Protein AF-A0A0W1QG74-F1 (afdb_monomer)

Mean predicted aligned error: 8.97 Å

Secondary structure (DSSP, 8-state):
-------HHHHHHHHHHHHHHT--HHHHHHHHHHHHHHHTT-----TTHHHHHHHHHHHHHHHHHHHHTS--S--S-HHHHHB-TTS-B-

Radius of gyration: 21.85 Å; Cα contacts (8 Å, |Δi|>4): 33; chains: 1; bounding box: 37×30×58 Å

Foldseek 3Di:
DDDDDPDPVVVVVLVVQCVVVVHDSVVSVVVVVLVVCVVVVHDDDDVCVVVVVVVVVVVVVVVVVVVVPDDDPDPDDPQVVQADPVSHGD

Solvent-accessible surface area (backbone atoms only — not comparable to full-atom values): 5565 Å² total; per-residue (Å²): 136,88,87,84,77,87,49,68,67,60,46,53,50,44,52,52,52,8,62,78,68,75,46,52,61,68,55,36,52,50,53,52,51,53,51,52,39,47,72,73,68,45,89,69,85,58,90,59,49,66,58,52,50,50,54,49,49,52,52,53,50,52,52,51,52,58,60,70,70,51,79,84,88,68,88,67,52,70,61,69,68,47,26,45,99,86,68,44,78,106

pLDDT: mean 89.16, std 7.58, range [58.5, 97.12]

Structure (mmCIF, N/CA/C/O backbone):
data_AF-A0A0W1QG74-F1
#
_entry.id   AF-A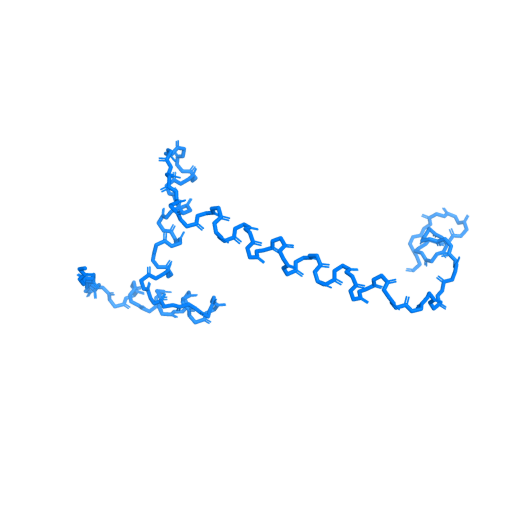0A0W1QG74-F1
#
loop_
_atom_site.group_PDB
_atom_site.id
_atom_site.type_symbol
_atom_site.label_atom_id
_atom_site.label_alt_id
_atom_site.label_comp_id
_atom_site.label_asym_id
_atom_site.label_entity_id
_atom_site.label_seq_id
_atom_site.pdbx_PDB_ins_code
_atom_site.Cartn_x
_atom_site.Cartn_y
_atom_site.Cartn_z
_atom_site.occupancy
_atom_site.B_iso_or_equiv
_atom_site.auth_seq_id
_atom_site.auth_comp_id
_atom_site.auth_asym_id
_atom_site.auth_atom_id
_atom_site.pdbx_PDB_model_num
ATOM 1 N N . MET A 1 1 ? -8.539 -7.984 22.904 1.00 58.50 1 MET A N 1
ATOM 2 C CA . MET A 1 1 ? -9.675 -7.213 23.466 1.00 58.50 1 MET A CA 1
ATOM 3 C C . MET A 1 1 ? -10.637 -6.853 22.345 1.00 58.50 1 MET A C 1
ATOM 5 O O . MET A 1 1 ? -10.188 -6.734 21.211 1.00 58.50 1 MET A O 1
ATOM 9 N N . ALA A 1 2 ? -11.930 -6.710 22.645 1.00 75.31 2 ALA A N 1
ATOM 10 C CA . ALA A 1 2 ? -12.935 -6.294 21.668 1.00 75.31 2 ALA A CA 1
ATOM 11 C C . ALA A 1 2 ? -13.080 -4.765 21.673 1.00 75.31 2 ALA A C 1
ATOM 13 O O . ALA A 1 2 ? -13.248 -4.168 22.734 1.00 75.31 2 ALA A O 1
ATOM 14 N N . LEU A 1 3 ? -13.014 -4.145 20.494 1.00 79.56 3 LEU A N 1
ATOM 15 C CA . LEU A 1 3 ? -13.345 -2.736 20.294 1.00 79.56 3 LEU A CA 1
ATOM 16 C C . LEU A 1 3 ? -14.790 -2.663 19.786 1.00 79.56 3 LEU A C 1
ATOM 18 O O . LEU A 1 3 ? -15.101 -3.253 18.753 1.00 79.56 3 LEU A O 1
ATOM 22 N N . SER A 1 4 ? -15.663 -1.973 20.519 1.00 86.31 4 SER A N 1
ATOM 23 C CA . SER A 1 4 ? -17.064 -1.762 20.139 1.00 86.31 4 SER A CA 1
ATOM 24 C C . SER A 1 4 ? -17.266 -0.303 19.743 1.00 86.31 4 SER A C 1
ATOM 26 O O . SER A 1 4 ? -16.967 0.598 20.526 1.00 86.31 4 SER A O 1
ATOM 28 N N . ILE A 1 5 ? -17.757 -0.080 18.525 1.00 86.44 5 ILE A N 1
ATOM 29 C CA . ILE A 1 5 ? -18.122 1.240 18.009 1.00 86.44 5 ILE A CA 1
ATOM 30 C C . ILE A 1 5 ? -19.634 1.382 18.178 1.00 86.44 5 ILE A C 1
ATOM 32 O O . ILE A 1 5 ? -20.390 0.574 17.647 1.00 86.44 5 ILE A O 1
ATOM 36 N N . LYS A 1 6 ? -20.069 2.381 18.953 1.00 90.12 6 LYS A N 1
ATOM 37 C CA . LYS A 1 6 ? -21.497 2.647 19.218 1.00 90.12 6 LYS A CA 1
ATOM 38 C C . LYS A 1 6 ? -22.114 3.677 18.270 1.00 90.12 6 LYS A C 1
ATOM 40 O O . LYS A 1 6 ? -23.327 3.835 18.264 1.00 90.12 6 LYS A O 1
ATOM 45 N N . ASP A 1 7 ? -21.278 4.370 17.507 1.00 95.12 7 ASP A N 1
ATOM 46 C CA . ASP A 1 7 ? -21.700 5.329 16.496 1.00 95.12 7 ASP A CA 1
ATOM 47 C C . ASP A 1 7 ? -21.921 4.627 15.148 1.00 95.12 7 ASP A C 1
ATOM 49 O O . ASP A 1 7 ? -21.023 3.960 14.623 1.00 95.12 7 ASP A O 1
ATOM 53 N N . GLU A 1 8 ? -23.128 4.753 14.596 1.00 94.38 8 GLU A N 1
ATOM 54 C CA . GLU A 1 8 ? -23.533 4.020 13.393 1.00 94.38 8 GLU A CA 1
ATOM 55 C C . GLU A 1 8 ? -22.774 4.491 12.145 1.00 94.38 8 GLU A C 1
ATOM 57 O O . GLU A 1 8 ? -22.413 3.685 11.282 1.00 94.38 8 GLU A O 1
ATOM 62 N N . GLU A 1 9 ? -22.486 5.790 12.048 1.00 96.38 9 GLU A N 1
ATOM 63 C CA . GLU A 1 9 ? -21.721 6.340 10.932 1.00 96.38 9 GLU A CA 1
ATOM 64 C C . GLU A 1 9 ? -20.285 5.804 10.934 1.00 96.38 9 GLU A C 1
ATOM 66 O O . GLU A 1 9 ? -19.793 5.321 9.909 1.00 96.38 9 GLU A O 1
ATOM 71 N N . THR A 1 10 ? -19.639 5.792 12.098 1.00 94.62 10 THR A N 1
ATOM 72 C CA . THR A 1 10 ? -18.285 5.262 12.273 1.00 94.62 10 THR A CA 1
ATOM 73 C C . THR A 1 10 ? -18.220 3.771 11.931 1.00 94.62 10 THR A C 1
ATOM 75 O O . THR A 1 10 ? -17.302 3.350 11.222 1.00 94.62 10 THR A O 1
ATOM 78 N N . ASP A 1 11 ? -19.201 2.963 12.353 1.00 94.94 11 ASP A N 1
ATOM 79 C CA . ASP A 1 11 ? -19.271 1.541 11.979 1.00 94.94 11 ASP A CA 1
ATOM 80 C C . ASP A 1 11 ? -19.373 1.371 10.452 1.00 94.94 11 ASP A C 1
ATOM 82 O O . ASP A 1 11 ? -18.602 0.615 9.849 1.00 94.94 11 ASP A O 1
ATOM 86 N N . ARG A 1 12 ? -20.237 2.149 9.785 1.00 95.44 12 ARG A N 1
ATOM 87 C CA . ARG A 1 12 ? -20.358 2.139 8.315 1.00 95.44 12 ARG A CA 1
ATOM 88 C C . ARG A 1 12 ? -19.045 2.521 7.625 1.00 95.44 12 ARG A C 1
ATOM 90 O O . ARG A 1 12 ? -18.667 1.881 6.637 1.00 95.44 12 ARG A O 1
ATOM 97 N N . LEU A 1 13 ? -18.331 3.527 8.132 1.00 96.50 13 LEU A N 1
ATOM 98 C CA . LEU A 1 13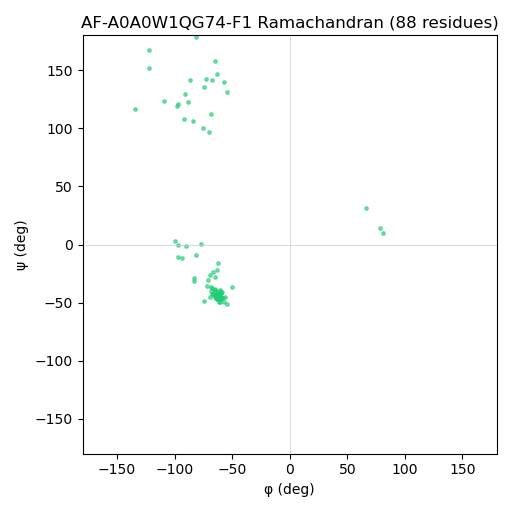 ? -17.035 3.954 7.595 1.00 96.50 13 LEU A CA 1
ATOM 99 C C . LEU A 1 13 ? -15.977 2.854 7.722 1.00 96.50 13 LEU A C 1
ATOM 101 O O . LEU A 1 13 ? -15.303 2.538 6.736 1.00 96.50 13 LEU A O 1
ATOM 105 N N . VAL A 1 14 ? -15.869 2.227 8.896 1.00 95.69 14 VAL A N 1
ATOM 106 C CA . VAL A 1 14 ? -14.932 1.123 9.143 1.00 95.69 14 VAL A CA 1
ATOM 107 C C . VAL A 1 14 ? -15.226 -0.053 8.220 1.00 95.69 14 VAL A C 1
ATOM 109 O O . VAL A 1 14 ? -14.310 -0.573 7.580 1.00 95.69 14 VAL A O 1
ATOM 112 N N . ARG A 1 15 ? -16.498 -0.444 8.081 1.00 94.88 15 ARG A N 1
ATOM 113 C CA . ARG A 1 15 ? -16.901 -1.535 7.182 1.00 94.88 15 ARG A CA 1
ATOM 114 C C . ARG A 1 15 ? -16.547 -1.242 5.733 1.00 94.88 15 ARG A C 1
ATOM 116 O O . ARG A 1 15 ? -16.012 -2.114 5.046 1.00 94.88 15 ARG A O 1
ATOM 123 N N . ARG A 1 16 ? -16.818 -0.019 5.266 1.00 97.12 16 ARG A N 1
ATOM 124 C CA . ARG A 1 16 ? -16.484 0.406 3.902 1.00 97.12 16 ARG A CA 1
ATOM 125 C C . ARG A 1 16 ? -14.976 0.358 3.665 1.00 97.12 16 ARG A C 1
ATOM 127 O O . ARG A 1 16 ? -14.543 -0.185 2.651 1.00 97.12 16 ARG A O 1
ATOM 134 N N . TYR A 1 17 ? -14.186 0.878 4.603 1.00 96.75 17 TYR A N 1
ATOM 135 C CA . TYR A 1 17 ? -12.727 0.885 4.503 1.00 96.75 17 TYR A CA 1
ATOM 136 C C . TYR A 1 17 ? -12.144 -0.534 4.509 1.00 96.75 17 TYR A C 1
ATOM 138 O O . TYR A 1 17 ? -11.338 -0.878 3.646 1.00 96.75 17 TYR A O 1
ATOM 146 N N . ALA A 1 18 ? -12.610 -1.387 5.421 1.00 95.12 18 ALA A N 1
ATOM 147 C CA . ALA A 1 18 ? -12.199 -2.783 5.509 1.00 95.12 18 ALA A CA 1
ATOM 148 C C . ALA A 1 18 ? -12.507 -3.562 4.225 1.00 95.12 18 ALA A C 1
ATOM 150 O O . ALA A 1 18 ? -11.634 -4.257 3.707 1.00 95.12 18 ALA A O 1
ATOM 151 N N . ARG A 1 19 ? -13.710 -3.386 3.659 1.00 95.81 19 ARG A N 1
ATOM 152 C CA . ARG A 1 19 ? -14.099 -4.015 2.389 1.00 95.81 19 ARG A CA 1
ATOM 153 C C . ARG A 1 19 ? -13.231 -3.539 1.227 1.00 95.81 19 ARG A C 1
ATOM 155 O O . ARG A 1 19 ? -12.789 -4.363 0.437 1.00 95.81 19 ARG A O 1
ATOM 162 N N . ALA A 1 20 ? -12.960 -2.238 1.139 1.00 95.31 20 ALA A N 1
ATOM 163 C CA . ALA A 1 20 ? -12.115 -1.674 0.087 1.00 95.31 20 ALA A CA 1
ATOM 164 C C . ALA A 1 20 ? -10.657 -2.164 0.162 1.00 95.31 20 ALA A C 1
ATOM 166 O O . ALA A 1 20 ? -9.974 -2.217 -0.857 1.00 95.31 20 ALA A O 1
ATOM 167 N N . LYS A 1 21 ? -10.173 -2.509 1.361 1.00 91.81 21 LYS A N 1
ATOM 168 C CA . LYS A 1 21 ? -8.814 -3.021 1.586 1.00 91.81 21 LYS A CA 1
ATOM 169 C C . LYS A 1 21 ? -8.719 -4.546 1.656 1.00 91.81 21 LYS A C 1
ATOM 171 O O . LYS A 1 21 ? -7.608 -5.059 1.644 1.00 91.81 21 LYS A O 1
ATOM 176 N N . GLY A 1 22 ? -9.844 -5.257 1.729 1.00 94.00 22 GLY A N 1
ATOM 177 C CA . GLY A 1 22 ? -9.869 -6.714 1.872 1.00 94.00 22 GLY A CA 1
ATOM 178 C C . GLY A 1 22 ? -9.314 -7.211 3.213 1.00 94.00 22 GLY A C 1
ATOM 179 O O . GLY A 1 22 ? -8.724 -8.283 3.266 1.00 94.00 22 GLY A O 1
ATOM 180 N N . VAL A 1 23 ? -9.465 -6.435 4.292 1.00 92.19 23 VAL A N 1
ATOM 181 C CA . VAL A 1 23 ? -8.915 -6.758 5.625 1.00 92.19 23 VAL A CA 1
ATOM 182 C C . VAL A 1 23 ? -10.006 -6.818 6.698 1.00 92.19 23 VAL A C 1
ATOM 184 O O . VAL A 1 23 ? -11.129 -6.365 6.484 1.00 92.19 23 VAL A O 1
ATOM 187 N N . SER A 1 24 ? -9.682 -7.357 7.879 1.00 92.12 24 SER A N 1
ATOM 188 C CA . SER A 1 24 ? -10.600 -7.363 9.030 1.00 92.12 24 SER A CA 1
ATOM 189 C C . SER A 1 24 ? -10.896 -5.943 9.541 1.00 92.12 24 SER A C 1
ATOM 191 O O . SER A 1 24 ? -10.087 -5.033 9.356 1.00 92.12 24 SER A O 1
ATOM 193 N N . TYR A 1 25 ? -12.015 -5.745 10.248 1.00 92.31 25 TYR A N 1
ATOM 194 C CA . TYR A 1 25 ? -12.359 -4.440 10.839 1.00 92.31 25 TYR A CA 1
ATOM 195 C C . TYR A 1 25 ? -11.291 -3.946 11.819 1.00 92.31 25 TYR A C 1
ATOM 197 O O . TYR A 1 25 ? -10.908 -2.781 11.787 1.00 92.31 25 TYR A O 1
ATOM 205 N N . THR A 1 26 ? -10.740 -4.841 12.638 1.00 90.94 26 THR A N 1
ATOM 206 C CA . THR A 1 26 ? -9.650 -4.506 13.561 1.00 90.94 26 THR A CA 1
ATOM 207 C C . THR A 1 26 ? -8.391 -4.072 12.815 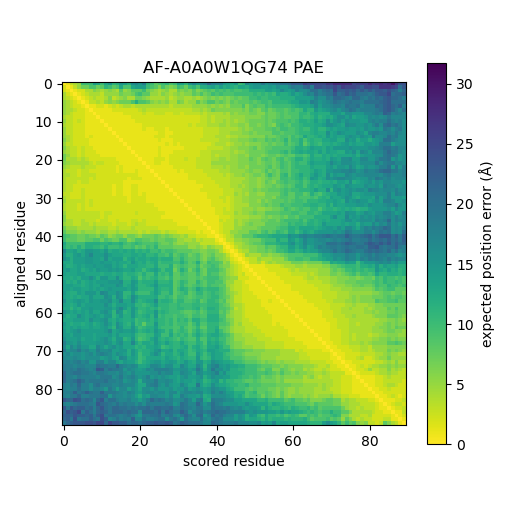1.00 90.94 26 THR A C 1
ATOM 209 O O . THR A 1 26 ? -7.768 -3.085 13.198 1.00 90.94 26 THR A O 1
ATOM 212 N N . THR A 1 27 ? -8.030 -4.765 11.731 1.00 89.00 27 THR A N 1
ATOM 213 C CA . THR A 1 27 ? -6.885 -4.392 10.884 1.00 89.00 27 THR A CA 1
ATOM 214 C C . THR A 1 27 ? -7.116 -3.039 10.218 1.00 89.00 27 THR A C 1
ATOM 216 O O . THR A 1 27 ? -6.228 -2.196 10.230 1.00 89.00 27 THR A O 1
ATOM 219 N N . ALA A 1 28 ? -8.319 -2.804 9.695 1.00 92.25 28 ALA A N 1
ATOM 220 C CA . ALA A 1 28 ? -8.727 -1.536 9.101 1.00 92.25 28 ALA A CA 1
ATOM 221 C C . ALA A 1 28 ? -8.574 -0.360 10.077 1.00 92.25 28 ALA A C 1
ATOM 223 O O . ALA A 1 28 ? -7.962 0.650 9.732 1.00 92.25 28 ALA A O 1
ATOM 224 N N . ILE A 1 29 ? -9.084 -0.512 11.303 1.00 92.38 29 ILE A N 1
ATOM 225 C CA . ILE A 1 29 ? -8.970 0.508 12.352 1.00 92.38 29 ILE A CA 1
ATOM 226 C C . ILE A 1 29 ? -7.504 0.726 12.725 1.00 92.38 29 ILE A C 1
ATOM 228 O O . ILE A 1 29 ? -7.058 1.870 12.760 1.00 92.38 29 ILE A O 1
ATOM 232 N N . ARG A 1 30 ? -6.736 -0.353 12.939 1.00 89.06 30 ARG A N 1
ATOM 233 C CA . ARG A 1 30 ? -5.297 -0.263 13.230 1.00 89.06 30 ARG A CA 1
ATOM 234 C C . ARG A 1 30 ? -4.575 0.536 12.147 1.00 89.06 30 ARG A C 1
ATOM 236 O O . ARG A 1 30 ? -3.897 1.496 12.472 1.00 89.06 30 ARG A O 1
ATOM 243 N N . MET A 1 31 ? -4.776 0.196 10.874 1.00 88.50 31 MET A N 1
ATOM 244 C CA . MET A 1 31 ? -4.153 0.896 9.746 1.00 88.50 31 MET A CA 1
ATOM 245 C C . MET A 1 31 ? -4.503 2.387 9.719 1.00 88.50 31 MET A C 1
ATOM 247 O O . MET A 1 31 ? -3.616 3.215 9.529 1.00 88.50 31 MET A O 1
ATOM 251 N N . ALA A 1 32 ? -5.780 2.730 9.913 1.00 91.31 32 ALA A N 1
ATOM 252 C CA . ALA A 1 32 ? -6.236 4.116 9.896 1.00 91.31 32 ALA A CA 1
ATOM 253 C C . ALA A 1 32 ? -5.630 4.937 11.046 1.00 91.31 32 ALA A C 1
ATOM 255 O O . ALA A 1 32 ? -5.148 6.045 10.817 1.00 91.31 32 ALA A O 1
ATOM 256 N N . VAL A 1 33 ? -5.610 4.381 12.261 1.00 91.00 33 VAL A N 1
ATOM 257 C CA . VAL A 1 33 ? -5.052 5.044 13.450 1.00 91.00 33 VAL A CA 1
ATOM 258 C C . VAL A 1 33 ? -3.532 5.161 13.353 1.00 91.00 33 VAL A C 1
ATOM 260 O O . VAL A 1 33 ? -2.998 6.242 13.581 1.00 91.00 33 VAL A O 1
ATOM 263 N N . THR A 1 34 ? -2.834 4.095 12.950 1.00 88.38 34 THR A N 1
ATOM 264 C CA . THR A 1 34 ? -1.379 4.113 12.731 1.00 88.38 34 THR A CA 1
ATOM 265 C C . THR A 1 34 ? -0.984 5.192 11.727 1.00 88.38 34 THR A C 1
ATOM 267 O O . THR A 1 34 ? -0.049 5.946 11.979 1.00 88.38 34 THR A O 1
ATOM 270 N N . GLU A 1 35 ? -1.705 5.314 10.610 1.00 88.75 35 GLU A N 1
ATOM 271 C CA . GLU A 1 35 ? -1.422 6.354 9.618 1.00 88.75 35 GLU A CA 1
ATOM 272 C C . GLU A 1 35 ? -1.735 7.763 10.143 1.00 88.75 35 GLU A C 1
ATOM 274 O O . GLU A 1 35 ? -0.965 8.686 9.885 1.00 88.75 35 GLU A O 1
ATOM 279 N N . ALA A 1 36 ? -2.827 7.946 10.892 1.00 91.25 36 ALA A N 1
ATOM 280 C CA . ALA A 1 36 ? -3.166 9.237 11.490 1.00 91.25 36 ALA A CA 1
ATOM 281 C C . ALA A 1 36 ? -2.092 9.710 12.485 1.00 91.25 36 ALA A C 1
ATOM 283 O O . ALA A 1 36 ? -1.643 10.850 12.394 1.00 91.25 36 ALA A O 1
ATOM 284 N N . LEU A 1 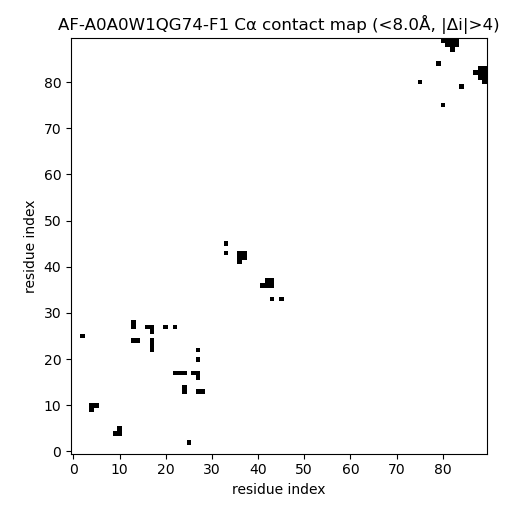37 ? -1.628 8.816 13.363 1.00 90.31 37 LEU A N 1
ATOM 285 C CA . LEU A 1 37 ? -0.553 9.087 14.322 1.00 90.31 37 LEU A CA 1
ATOM 286 C C . LEU A 1 37 ? 0.789 9.357 13.619 1.00 90.31 37 LEU A C 1
ATOM 288 O O . LEU A 1 37 ? 1.516 10.285 13.966 1.00 90.31 37 LEU A O 1
ATOM 292 N N . ARG A 1 38 ? 1.098 8.611 12.550 1.00 85.25 38 ARG A N 1
ATOM 293 C CA . ARG A 1 38 ? 2.284 8.878 11.7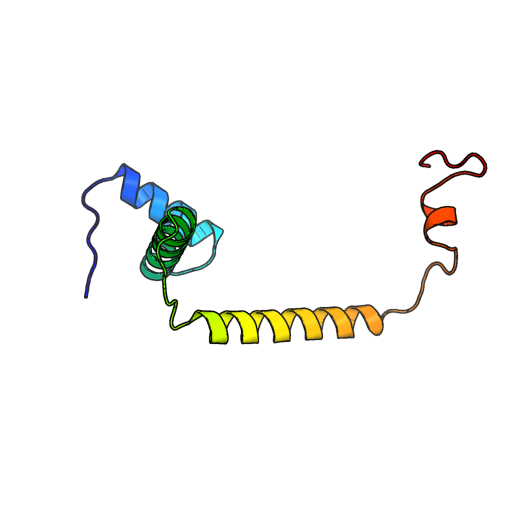23 1.00 85.25 38 ARG A CA 1
ATOM 294 C C . ARG A 1 38 ? 2.233 10.277 11.101 1.00 85.25 38 ARG A C 1
ATOM 296 O O . ARG A 1 38 ? 3.255 10.954 11.028 1.00 85.25 38 ARG A O 1
ATOM 303 N N . ARG A 1 39 ? 1.054 10.726 10.649 1.00 87.56 39 ARG A N 1
ATOM 304 C CA . ARG A 1 39 ? 0.857 12.073 10.082 1.00 87.56 39 ARG A CA 1
ATOM 305 C C . ARG A 1 39 ? 0.937 13.183 11.122 1.00 87.56 39 ARG A C 1
ATOM 307 O O . ARG A 1 39 ? 1.358 14.278 10.766 1.00 87.56 39 ARG A O 1
ATOM 314 N N . SER A 1 40 ? 0.562 12.919 12.372 1.00 92.38 40 SER A N 1
ATOM 315 C CA . SER A 1 40 ? 0.735 13.878 13.469 1.00 92.38 40 SER A CA 1
ATOM 316 C C . SER A 1 40 ? 2.178 13.956 13.980 1.00 92.38 40 SER A C 1
ATOM 318 O O . SER A 1 40 ? 2.455 14.741 14.882 1.00 92.38 40 SER A O 1
ATOM 320 N N . GLY A 1 41 ? 3.105 13.186 13.396 1.00 86.06 41 GLY A N 1
ATOM 321 C CA . GLY A 1 41 ? 4.513 13.165 13.786 1.00 86.06 41 GLY A CA 1
ATOM 322 C C . GLY A 1 41 ? 4.794 12.296 15.009 1.00 86.06 41 GLY A C 1
ATOM 323 O O . GLY A 1 41 ? 5.910 12.329 15.526 1.00 86.06 41 GLY A O 1
ATOM 324 N N . GLU A 1 42 ? 3.817 11.510 15.471 1.00 84.12 42 GLU A N 1
ATOM 325 C CA . GLU A 1 42 ? 4.059 10.573 16.557 1.00 84.12 42 GLU A CA 1
ATOM 326 C C . GLU A 1 42 ? 4.871 9.369 16.061 1.00 84.12 42 GLU A C 1
ATOM 328 O O . GLU A 1 42 ? 4.578 8.802 14.998 1.00 84.12 42 GLU A O 1
ATOM 333 N N . PRO A 1 43 ? 5.894 8.943 16.822 1.00 75.81 43 PRO A N 1
ATOM 334 C CA . PRO A 1 43 ? 6.633 7.735 16.513 1.00 75.81 43 PRO A CA 1
ATOM 335 C C . PRO A 1 43 ? 5.740 6.522 16.782 1.00 75.81 43 PRO A C 1
ATOM 337 O O . PRO A 1 43 ? 5.617 6.043 17.907 1.00 75.81 43 PRO A O 1
ATOM 340 N N . VAL A 1 44 ? 5.109 6.010 15.728 1.00 77.75 44 VAL A N 1
ATOM 341 C CA . VAL A 1 44 ? 4.368 4.751 15.793 1.00 77.75 44 VAL A CA 1
ATOM 342 C C . VAL A 1 44 ? 5.299 3.614 15.407 1.00 77.75 44 VAL A C 1
ATOM 344 O O . VAL A 1 44 ? 5.629 3.435 14.234 1.00 77.75 44 VAL A O 1
ATOM 347 N N . THR A 1 45 ? 5.696 2.813 16.391 1.00 71.75 45 THR A N 1
ATOM 348 C CA . THR A 1 45 ? 6.323 1.518 16.126 1.00 71.75 45 THR A CA 1
ATOM 349 C C . THR A 1 45 ? 5.230 0.557 15.690 1.00 71.75 45 THR A C 1
ATOM 351 O O . THR A 1 45 ? 4.464 0.059 16.511 1.00 71.75 45 THR A O 1
ATOM 354 N N . ASP A 1 46 ? 5.117 0.328 14.386 1.00 70.81 46 ASP A N 1
ATOM 355 C CA . ASP A 1 46 ? 4.246 -0.711 13.852 1.00 70.81 46 ASP A CA 1
ATOM 356 C C . ASP A 1 46 ? 5.007 -2.049 13.895 1.00 70.81 46 ASP A C 1
ATOM 358 O O . ASP A 1 46 ? 5.933 -2.244 13.101 1.00 70.81 46 ASP A O 1
ATOM 362 N N . PRO A 1 47 ? 4.662 -2.963 14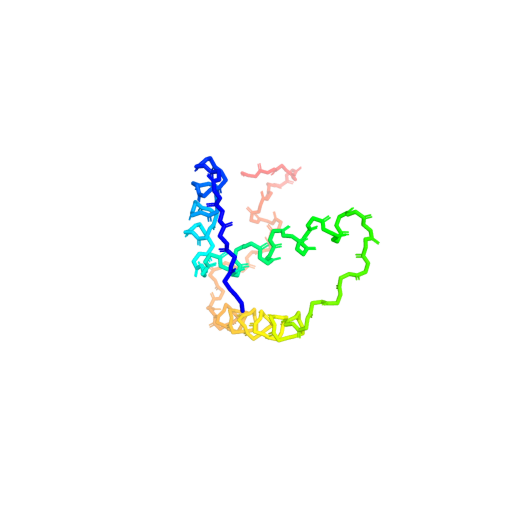.823 1.00 69.12 47 PRO A N 1
ATOM 363 C CA . PRO A 1 47 ? 5.387 -4.221 15.001 1.00 69.12 47 PRO A CA 1
ATOM 364 C C . PRO A 1 47 ? 5.312 -5.117 13.758 1.00 69.12 47 PRO A C 1
ATOM 366 O O . PRO A 1 47 ? 6.196 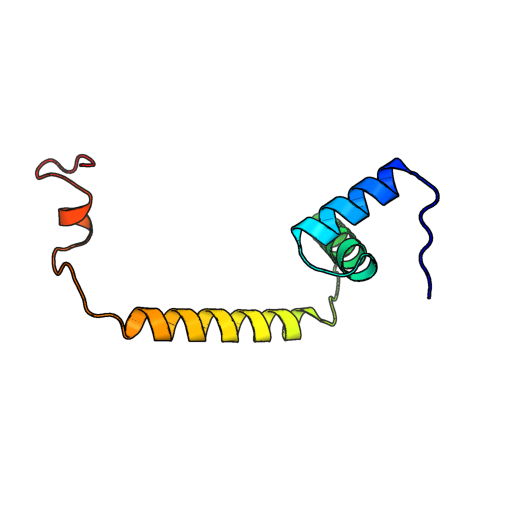-5.941 13.543 1.00 69.12 47 PRO A O 1
ATOM 369 N N . ASP A 1 48 ? 4.302 -4.914 12.907 1.00 75.12 48 ASP A N 1
ATOM 370 C CA . ASP A 1 48 ? 4.083 -5.687 11.690 1.00 75.12 48 ASP A CA 1
ATOM 371 C C . ASP A 1 48 ? 4.657 -4.976 10.447 1.00 75.12 48 ASP A C 1
ATOM 373 O O . ASP A 1 48 ? 4.528 -5.480 9.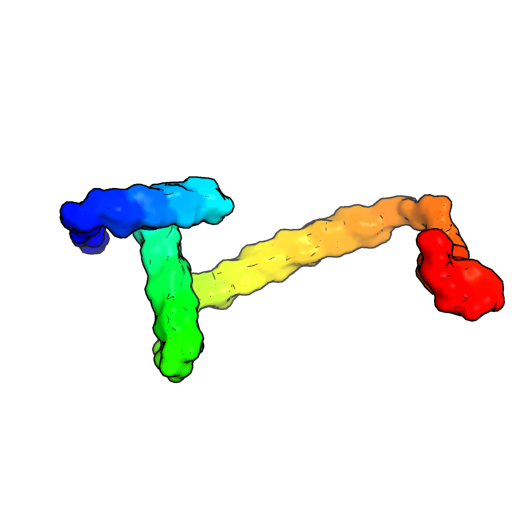327 1.00 75.12 48 ASP A O 1
ATOM 377 N N . ALA A 1 49 ? 5.261 -3.785 10.579 1.00 74.88 49 ALA A N 1
ATOM 378 C CA . ALA A 1 49 ? 5.767 -3.025 9.432 1.00 74.88 49 ALA A CA 1
ATOM 379 C C . ALA A 1 49 ? 6.861 -3.764 8.665 1.00 74.88 49 ALA A C 1
ATOM 381 O O . ALA A 1 49 ? 6.776 -3.839 7.439 1.00 74.88 49 ALA A O 1
ATOM 382 N N . GLU A 1 50 ? 7.834 -4.349 9.361 1.00 74.56 50 GLU A N 1
ATOM 383 C CA . GLU A 1 50 ? 8.921 -5.083 8.705 1.00 74.56 50 GLU A CA 1
ATOM 384 C C . GLU A 1 50 ? 8.387 -6.323 7.978 1.00 74.56 50 GLU A C 1
ATOM 386 O O . GLU A 1 50 ? 8.773 -6.620 6.845 1.00 74.56 50 GLU A O 1
ATOM 391 N N . GLN A 1 51 ? 7.415 -7.011 8.581 1.00 78.00 51 GLN A N 1
ATOM 392 C CA . GLN A 1 51 ? 6.795 -8.175 7.964 1.00 78.00 51 GLN A CA 1
ATOM 393 C C . GLN A 1 51 ? 5.969 -7.793 6.729 1.00 78.00 51 GLN A C 1
ATOM 395 O O . GLN A 1 51 ? 6.094 -8.433 5.684 1.00 78.00 51 GLN A O 1
ATOM 400 N N . ARG A 1 52 ? 5.186 -6.707 6.789 1.00 79.81 52 ARG A N 1
ATOM 401 C CA . ARG A 1 52 ? 4.467 -6.181 5.615 1.00 79.81 52 ARG A CA 1
ATOM 402 C C . ARG A 1 52 ? 5.417 -5.730 4.513 1.00 79.81 52 ARG A C 1
ATOM 404 O O . ARG A 1 52 ? 5.146 -5.998 3.345 1.00 79.81 52 ARG A O 1
ATOM 411 N N . LEU A 1 53 ? 6.523 -5.074 4.861 1.00 78.56 53 LEU A N 1
ATOM 412 C CA . LEU A 1 53 ? 7.530 -4.643 3.894 1.00 78.56 53 LEU A CA 1
ATOM 413 C C . LEU A 1 53 ? 8.207 -5.843 3.224 1.00 78.56 53 LEU A C 1
ATOM 415 O O . LEU A 1 53 ? 8.446 -5.819 2.018 1.00 78.56 53 LEU A O 1
ATOM 419 N N . THR A 1 54 ? 8.460 -6.906 3.984 1.00 84.12 54 THR A N 1
ATOM 420 C CA . THR A 1 54 ? 8.999 -8.168 3.468 1.00 84.12 54 THR A CA 1
ATOM 421 C C . THR A 1 54 ? 8.051 -8.803 2.449 1.00 84.12 54 THR A C 1
ATOM 423 O O . THR A 1 54 ? 8.477 -9.105 1.335 1.00 84.12 54 THR A O 1
ATOM 426 N N . VAL A 1 55 ? 6.760 -8.926 2.780 1.00 87.50 55 VAL A N 1
ATOM 427 C CA . VAL A 1 55 ? 5.731 -9.445 1.854 1.00 87.50 55 VAL A CA 1
ATOM 428 C C . VAL A 1 55 ? 5.594 -8.551 0.619 1.00 87.50 55 VAL A C 1
ATOM 430 O O . VAL A 1 55 ? 5.508 -9.034 -0.505 1.00 87.50 55 VAL A O 1
ATOM 433 N N . TYR A 1 56 ? 5.618 -7.231 0.794 1.00 86.94 56 TYR A N 1
ATOM 434 C CA . TYR A 1 56 ? 5.578 -6.304 -0.334 1.00 86.94 56 TYR A CA 1
ATOM 435 C C . TYR A 1 56 ? 6.776 -6.502 -1.273 1.00 86.94 56 TYR A C 1
ATOM 437 O O . TYR A 1 56 ? 6.605 -6.618 -2.485 1.00 86.94 56 TYR A O 1
ATOM 445 N N . ARG A 1 57 ? 7.992 -6.597 -0.720 1.00 91.62 57 ARG A N 1
ATOM 446 C CA . ARG A 1 57 ? 9.218 -6.838 -1.493 1.00 91.62 57 ARG A CA 1
ATOM 447 C C . ARG A 1 57 ? 9.169 -8.166 -2.245 1.00 91.62 57 ARG A C 1
ATOM 449 O O . ARG A 1 57 ? 9.610 -8.202 -3.391 1.00 91.62 57 ARG A O 1
ATOM 456 N N . SER A 1 58 ? 8.630 -9.231 -1.644 1.00 92.69 58 SER A N 1
ATOM 457 C CA . SER A 1 58 ? 8.509 -10.521 -2.332 1.00 92.69 58 SER A CA 1
ATOM 458 C C . SER A 1 58 ? 7.572 -10.427 -3.535 1.00 92.69 58 SER A C 1
ATOM 460 O O . SER A 1 58 ? 7.960 -10.841 -4.623 1.00 92.69 58 SER A O 1
ATOM 462 N N . VAL A 1 59 ? 6.402 -9.797 -3.375 1.00 94.06 59 VAL A N 1
ATOM 463 C CA . VAL A 1 59 ? 5.436 -9.605 -4.472 1.00 94.06 59 VAL A CA 1
ATOM 464 C C . VAL A 1 59 ? 6.023 -8.733 -5.584 1.00 94.06 59 VAL A C 1
ATOM 466 O O . VAL A 1 59 ? 5.924 -9.076 -6.759 1.00 94.06 59 VAL A O 1
ATOM 469 N N . VAL A 1 60 ? 6.682 -7.622 -5.240 1.00 95.81 60 VAL A N 1
ATOM 470 C CA . VAL A 1 60 ? 7.325 -6.744 -6.234 1.00 95.81 60 VAL A CA 1
ATOM 471 C C . VAL A 1 60 ? 8.409 -7.486 -7.016 1.00 95.81 60 VAL A C 1
ATOM 473 O O . VAL A 1 60 ? 8.502 -7.327 -8.233 1.00 95.81 60 VAL A O 1
ATOM 476 N N . ASN A 1 61 ? 9.217 -8.307 -6.341 1.00 96.44 61 ASN A N 1
ATOM 477 C CA . ASN A 1 61 ? 10.254 -9.097 -6.998 1.00 96.44 61 ASN A CA 1
ATOM 478 C C . ASN A 1 61 ? 9.663 -10.159 -7.930 1.00 96.44 61 ASN A C 1
ATOM 480 O O . ASN A 1 61 ? 10.158 -10.308 -9.045 1.00 96.44 61 ASN A O 1
ATOM 484 N N . GLU A 1 62 ? 8.604 -10.849 -7.509 1.00 96.88 62 GLU A N 1
ATOM 485 C CA . GLU A 1 62 ? 7.903 -11.843 -8.328 1.00 96.88 62 GLU A CA 1
ATOM 486 C C . GLU A 1 62 ? 7.330 -11.210 -9.602 1.00 96.88 62 GLU A C 1
ATOM 488 O O . GLU A 1 62 ? 7.609 -11.670 -10.710 1.00 96.88 62 GLU A O 1
ATOM 493 N N . VAL A 1 63 ? 6.617 -10.086 -9.468 1.00 96.38 63 VAL A N 1
ATOM 494 C CA . VAL A 1 63 ? 6.081 -9.338 -10.614 1.00 96.38 63 VAL A CA 1
ATOM 495 C C . VAL A 1 63 ? 7.212 -8.881 -11.532 1.00 96.38 63 VAL A C 1
ATOM 497 O O . VAL A 1 63 ? 7.145 -9.076 -12.743 1.00 96.38 63 VAL A O 1
ATOM 500 N N . ARG A 1 64 ? 8.293 -8.319 -10.981 1.00 96.56 64 ARG A N 1
ATOM 501 C CA . ARG A 1 64 ? 9.440 -7.875 -11.782 1.00 96.56 64 ARG A CA 1
ATOM 502 C C . ARG A 1 64 ? 10.066 -9.026 -12.573 1.00 96.56 64 ARG A C 1
ATOM 504 O O . ARG A 1 64 ? 10.414 -8.826 -13.733 1.00 96.56 64 ARG A O 1
ATOM 511 N N . GLN A 1 65 ? 10.214 -10.203 -11.968 1.00 96.94 65 GLN A N 1
ATOM 512 C CA . GLN A 1 65 ? 10.742 -11.387 -12.650 1.00 96.94 65 GLN A CA 1
ATOM 513 C C . GLN A 1 65 ? 9.807 -11.859 -13.766 1.00 96.94 65 GLN A C 1
ATOM 515 O O . GLN A 1 65 ? 10.277 -12.123 -14.870 1.00 96.94 65 GLN A O 1
ATOM 520 N N . ALA A 1 66 ? 8.497 -11.893 -13.509 1.00 96.81 66 ALA A N 1
ATOM 521 C CA . ALA A 1 66 ? 7.505 -12.259 -14.514 1.00 96.81 66 ALA A CA 1
ATOM 522 C C . ALA A 1 66 ? 7.548 -11.315 -15.727 1.00 96.81 66 ALA A C 1
ATOM 524 O O . ALA A 1 66 ? 7.591 -11.782 -16.861 1.00 96.81 66 ALA A O 1
ATOM 525 N N . TYR A 1 67 ? 7.615 -9.998 -15.500 1.00 95.50 67 TYR A N 1
ATOM 526 C CA . TYR A 1 67 ? 7.718 -9.008 -16.577 1.00 95.50 67 TYR A CA 1
ATOM 527 C C . TYR A 1 67 ? 9.055 -9.078 -17.321 1.00 95.50 67 TYR A C 1
ATOM 529 O O . TYR A 1 67 ? 9.077 -8.927 -18.538 1.00 95.50 67 TYR A O 1
ATOM 537 N N . ALA A 1 68 ? 10.163 -9.333 -16.621 1.00 94.56 68 ALA A N 1
ATOM 538 C CA . ALA A 1 68 ? 11.480 -9.464 -17.245 1.00 94.56 68 ALA A CA 1
ATOM 539 C C . ALA A 1 68 ? 11.601 -10.702 -18.152 1.00 94.56 68 ALA A C 1
ATOM 541 O O . ALA A 1 68 ? 12.437 -10.716 -19.050 1.00 94.56 68 ALA A O 1
ATOM 542 N N . ALA A 1 69 ? 10.781 -11.732 -17.922 1.00 95.62 69 ALA A N 1
ATOM 543 C CA . ALA A 1 69 ? 10.729 -12.927 -18.759 1.00 95.62 69 ALA A CA 1
ATOM 544 C C . ALA A 1 69 ? 9.873 -12.752 -20.029 1.00 95.62 69 ALA A C 1
ATOM 546 O O . ALA A 1 69 ? 9.877 -13.635 -20.889 1.00 95.62 69 ALA A O 1
ATOM 547 N N . LEU A 1 70 ? 9.124 -11.650 -20.158 1.00 95.94 70 LEU A N 1
ATOM 548 C CA . LEU A 1 70 ? 8.307 -11.395 -21.343 1.00 95.94 70 LEU A CA 1
ATOM 549 C C . LEU A 1 70 ? 9.190 -11.013 -22.543 1.00 95.94 70 LEU A C 1
ATOM 551 O O . LEU A 1 70 ? 10.177 -10.293 -22.380 1.00 95.94 70 LEU A O 1
ATOM 555 N N . PRO A 1 71 ? 8.842 -11.457 -23.764 1.00 96.06 71 PRO A N 1
ATOM 556 C CA . PRO A 1 71 ? 9.571 -11.065 -24.961 1.00 96.06 71 PRO A CA 1
ATOM 557 C C . PRO A 1 71 ? 9.371 -9.574 -25.260 1.00 96.06 71 PRO A C 1
ATOM 559 O O . PRO A 1 71 ? 8.264 -9.044 -25.145 1.00 96.06 71 PRO A O 1
ATOM 562 N N . THR A 1 72 ? 10.431 -8.905 -25.715 1.00 93.06 72 THR A N 1
ATOM 563 C CA . THR A 1 72 ? 10.339 -7.527 -26.208 1.00 93.06 72 THR A CA 1
ATOM 564 C C . THR A 1 72 ? 9.552 -7.495 -27.518 1.00 93.06 72 THR A C 1
ATOM 566 O O . THR A 1 72 ? 10.019 -8.003 -28.537 1.00 93.06 72 THR A O 1
ATOM 569 N N . LEU A 1 73 ? 8.358 -6.896 -27.492 1.00 93.62 73 LEU A N 1
ATOM 570 C CA . LEU A 1 73 ? 7.481 -6.770 -28.666 1.00 93.62 73 LEU A CA 1
ATOM 571 C C . LEU A 1 73 ? 7.842 -5.575 -29.559 1.00 93.62 73 LEU A C 1
ATOM 573 O O . LEU A 1 73 ? 7.606 -5.615 -30.764 1.00 93.62 73 LEU A O 1
ATOM 577 N N . ASP A 1 74 ? 8.408 -4.521 -28.972 1.00 92.81 74 ASP A N 1
ATOM 578 C CA . ASP A 1 74 ? 8.817 -3.304 -29.665 1.00 92.81 74 ASP A CA 1
ATOM 579 C C . ASP A 1 74 ? 10.217 -2.904 -29.195 1.00 92.81 74 ASP A C 1
ATOM 581 O O . ASP A 1 74 ? 10.435 -2.644 -28.015 1.00 92.81 74 ASP A O 1
ATOM 585 N N . MET A 1 75 ? 11.171 -2.916 -30.125 1.00 92.12 75 MET A N 1
ATOM 586 C CA . MET A 1 75 ? 12.580 -2.590 -29.876 1.00 92.12 75 MET A CA 1
ATOM 587 C C . MET A 1 75 ? 12.877 -1.099 -30.068 1.00 92.12 75 MET A C 1
ATOM 589 O O . MET A 1 75 ? 14.030 -0.687 -29.944 1.00 92.12 75 MET A O 1
ATOM 593 N N . ARG A 1 76 ? 11.876 -0.291 -30.444 1.00 92.50 76 ARG A N 1
ATOM 594 C CA . ARG A 1 76 ? 12.058 1.155 -30.566 1.00 92.50 76 ARG A CA 1
ATOM 595 C C . ARG A 1 76 ? 12.403 1.741 -29.204 1.00 92.50 76 ARG A C 1
ATOM 597 O O . ARG A 1 76 ? 11.919 1.291 -28.168 1.00 92.50 76 ARG A O 1
ATOM 604 N N . ASP A 1 77 ? 13.226 2.778 -29.237 1.00 90.06 77 ASP A N 1
ATOM 605 C CA . ASP A 1 77 ? 13.503 3.572 -28.052 1.00 90.06 77 ASP A CA 1
ATOM 606 C C . ASP A 1 77 ? 12.187 4.144 -27.475 1.00 90.06 77 ASP A C 1
ATOM 608 O O . ASP A 1 77 ? 11.323 4.555 -28.264 1.00 90.06 77 ASP A O 1
ATOM 612 N N . PRO A 1 78 ? 12.004 4.176 -26.139 1.00 90.69 78 PRO A N 1
ATOM 613 C CA . PRO A 1 78 ? 10.807 4.734 -25.515 1.00 90.69 78 PRO A CA 1
ATOM 614 C C . PRO A 1 78 ? 10.444 6.128 -26.032 1.00 90.69 78 PRO A C 1
ATOM 616 O O . PRO A 1 78 ? 9.261 6.401 -26.236 1.00 90.69 78 PRO A O 1
ATOM 619 N N . ASP A 1 79 ? 11.424 6.980 -26.335 1.00 90.50 79 ASP A N 1
ATOM 620 C CA . ASP A 1 79 ? 11.157 8.320 -26.848 1.00 90.50 79 ASP A CA 1
ATOM 621 C C . ASP A 1 79 ? 10.641 8.280 -28.289 1.00 90.50 79 ASP A C 1
ATOM 623 O O . ASP A 1 79 ? 9.743 9.034 -28.652 1.00 90.50 79 ASP A O 1
ATOM 627 N N . ALA A 1 80 ? 11.125 7.350 -29.115 1.00 90.44 80 ALA A N 1
ATOM 628 C CA . ALA A 1 80 ? 10.607 7.155 -30.471 1.00 90.44 80 ALA A CA 1
ATOM 629 C C . ALA A 1 80 ? 9.177 6.576 -30.482 1.00 90.44 80 ALA A C 1
ATOM 631 O O . ALA A 1 80 ? 8.424 6.777 -31.451 1.00 90.44 80 ALA A O 1
ATOM 632 N N . ILE A 1 81 ? 8.809 5.850 -29.420 1.00 90.88 81 ILE A N 1
ATOM 633 C CA . ILE A 1 81 ? 7.452 5.350 -29.181 1.00 90.88 81 ILE A CA 1
ATOM 634 C C . ILE A 1 81 ? 6.536 6.498 -28.738 1.00 90.88 81 ILE A C 1
ATOM 636 O O . ILE A 1 81 ? 5.458 6.652 -29.311 1.00 90.88 81 ILE A O 1
ATOM 640 N N . LEU A 1 82 ? 6.965 7.301 -27.760 1.00 93.88 82 LEU A N 1
ATOM 641 C CA . LEU A 1 82 ? 6.143 8.326 -27.108 1.00 93.88 82 LEU A CA 1
ATOM 642 C C . LEU A 1 82 ? 6.073 9.654 -27.875 1.00 93.88 82 LEU A C 1
ATOM 644 O O . LEU A 1 82 ? 5.051 10.335 -27.810 1.00 93.88 82 LEU A O 1
ATOM 648 N N . TYR A 1 83 ? 7.127 10.019 -28.606 1.00 94.69 83 TYR A N 1
ATOM 649 C CA . TYR A 1 83 ? 7.267 11.333 -29.232 1.00 94.69 83 TYR A CA 1
ATOM 650 C C . TYR A 1 83 ? 7.463 11.250 -30.748 1.00 94.69 83 TYR A C 1
ATOM 652 O O . TYR A 1 83 ? 7.954 10.265 -31.314 1.00 94.69 83 TYR A O 1
ATOM 660 N N . ASP A 1 84 ? 7.035 12.295 -31.450 1.00 88.50 84 ASP A N 1
ATOM 661 C CA . ASP A 1 84 ? 7.303 12.495 -32.866 1.00 88.50 84 ASP A CA 1
ATOM 662 C C . ASP A 1 84 ? 8.699 13.088 -33.112 1.00 88.50 84 ASP A C 1
ATOM 664 O O . ASP A 1 84 ? 9.472 13.363 -32.197 1.00 88.50 84 ASP A O 1
ATOM 668 N N . LYS A 1 85 ? 9.041 13.285 -34.388 1.00 87.19 85 LYS A N 1
ATOM 669 C CA . LYS A 1 85 ? 10.342 13.837 -34.801 1.00 87.19 85 LYS A CA 1
ATOM 670 C C . LYS A 1 85 ? 10.609 15.266 -34.302 1.00 87.19 85 LYS A C 1
ATOM 672 O O . L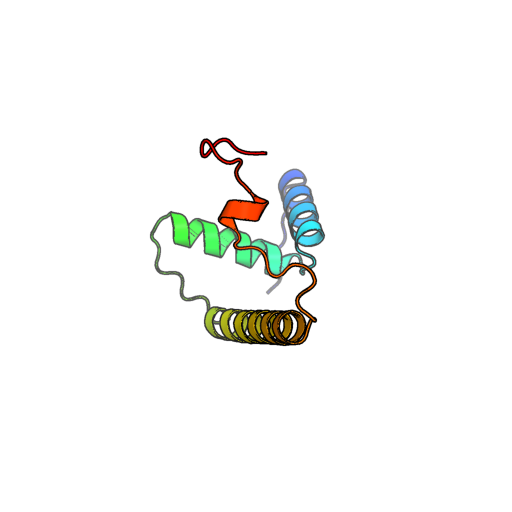YS A 1 85 ? 11.747 15.713 -34.371 1.00 87.19 85 LYS A O 1
ATOM 677 N N . ASN A 1 86 ? 9.576 15.980 -33.860 1.00 88.75 86 ASN A N 1
ATOM 678 C CA . ASN A 1 86 ? 9.667 17.332 -33.321 1.00 88.75 86 ASN A CA 1
ATOM 679 C C . ASN A 1 86 ? 9.651 17.330 -31.779 1.00 88.75 86 ASN A C 1
ATOM 681 O O . ASN A 1 86 ? 9.655 18.403 -31.178 1.00 88.75 86 ASN A O 1
ATOM 685 N N . GLY A 1 87 ? 9.626 16.151 -31.142 1.00 83.69 87 GLY A N 1
ATOM 686 C CA . GLY A 1 87 ? 9.558 15.999 -29.689 1.00 83.69 87 GLY A CA 1
ATOM 687 C C . GLY A 1 87 ? 8.158 16.205 -29.105 1.00 83.69 87 GLY A C 1
ATOM 688 O O . GLY A 1 87 ? 8.028 16.374 -27.895 1.00 83.69 87 GLY A O 1
ATOM 689 N N . LEU A 1 88 ? 7.109 16.215 -29.934 1.00 88.44 88 LEU A N 1
ATOM 690 C CA . LEU A 1 88 ? 5.732 16.327 -29.457 1.00 88.44 88 LEU A CA 1
ATOM 691 C C . LEU A 1 88 ? 5.173 14.942 -29.116 1.00 88.44 88 LEU A C 1
ATOM 693 O O . LEU A 1 88 ? 5.463 13.991 -29.844 1.00 88.44 88 LEU A O 1
ATOM 697 N N . PRO A 1 89 ? 4.372 14.808 -28.040 1.00 89.69 89 PRO A N 1
ATOM 698 C CA . PRO A 1 89 ? 3.678 13.561 -27.743 1.00 89.69 89 PRO A CA 1
ATOM 699 C C . PRO A 1 89 ? 2.853 13.107 -28.948 1.00 89.69 89 PRO A C 1
ATOM 701 O O . PRO A 1 89 ? 2.125 13.914 -29.535 1.00 89.69 89 PRO A O 1
ATOM 704 N N . LYS A 1 90 ? 3.001 11.837 -29.320 1.00 80.75 90 LYS A N 1
ATOM 705 C CA . LYS A 1 90 ? 2.174 11.201 -30.349 1.00 80.75 90 LYS A CA 1
ATOM 706 C C . LYS A 1 90 ? 0.795 10.820 -29.829 1.00 80.75 90 LYS A C 1
ATOM 708 O O . LYS A 1 90 ? 0.681 10.482 -28.630 1.00 80.75 90 LYS A O 1
#

Sequence (90 aa):
MALSIKDEETDRLVRRYARAKGVSYTTAIRMAVTEALRRSGEPVTDPDAEQRLTVYRSVVNEVRQAYAALPTLDMRDPDAILYDKNGLPK